Protein AF-A0A955BAX0-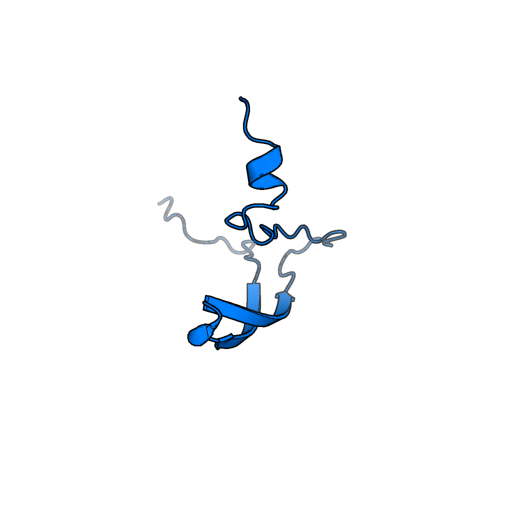F1 (afdb_monomer)

Solvent-accessible surface area (backbone atoms only — not comparable to full-atom values): 4989 Å² total; per-residue (Å²): 134,88,80,84,66,82,55,98,86,63,70,65,76,46,73,49,79,49,77,49,75,47,79,39,73,92,76,71,40,79,52,69,56,73,48,80,50,76,45,82,53,59,99,61,90,77,93,74,86,90,80,90,77,86,67,64,51,87,42,93,86,18,68,63,56,72,68,54,83,132

Secondary structure (DSSP, 8-state):
-------TT----EEEEEEEEEEETTTTEEEEEEEEEEE--SSS-----------STTSTT-HHHHTS--

Mean predicted aligned error: 8.05 Å

Foldseek 3Di:
DPPVDDDPQDDDKDKDKDKDWDQDVVVRDIDIDMDIDIDPPDPDDDPDDDDDDQPVCPDPPDVVVVPDDD

Sequence (70 aa):
MASGAPGPKYWQQQVDYKISVTLDDQRRRLTGTETVTYHNKSPHQLPYLWMQLDQNRFRTDSDDLASQPA

Structure (mmCIF, N/CA/C/O backbone):
data_AF-A0A955BAX0-F1
#
_entry.id   AF-A0A955BAX0-F1
#
loop_
_atom_site.group_PDB
_atom_site.id
_atom_site.type_symbol
_atom_site.label_atom_id
_atom_site.label_alt_id
_atom_site.label_comp_id
_atom_site.label_asym_id
_atom_site.label_entity_id
_atom_site.label_seq_id
_atom_site.pdbx_PDB_ins_code
_atom_site.Cartn_x
_atom_site.Cartn_y
_atom_site.Cartn_z
_atom_site.occupancy
_atom_site.B_iso_or_equiv
_atom_site.auth_seq_id
_atom_site.auth_comp_id
_atom_site.auth_asym_id
_atom_site.auth_atom_id
_atom_site.pdbx_PDB_model_num
ATOM 1 N N . MET A 1 1 ? -2.888 16.317 -35.619 1.00 44.59 1 MET A N 1
ATOM 2 C CA . MET A 1 1 ? -3.841 15.718 -34.662 1.00 44.59 1 MET A CA 1
ATOM 3 C C . MET A 1 1 ? -3.066 15.340 -33.411 1.00 44.59 1 MET A C 1
ATOM 5 O O . MET A 1 1 ? -2.325 14.371 -33.440 1.00 44.59 1 MET A O 1
ATOM 9 N N . ALA A 1 2 ? -3.147 16.152 -32.359 1.00 53.22 2 ALA A N 1
ATOM 10 C CA . ALA A 1 2 ? -2.602 15.817 -31.045 1.00 53.22 2 ALA A CA 1
ATOM 11 C C . ALA A 1 2 ? -3.723 15.124 -30.261 1.00 53.22 2 ALA A C 1
ATOM 13 O O . ALA A 1 2 ? -4.462 15.767 -29.527 1.00 53.22 2 ALA A O 1
ATOM 14 N N . SER A 1 3 ? -3.935 13.832 -30.514 1.00 69.88 3 SER A N 1
ATOM 15 C CA . SER A 1 3 ? -5.083 13.073 -29.989 1.00 69.88 3 SER A CA 1
ATOM 16 C C . SER A 1 3 ? -5.003 12.772 -28.487 1.00 69.88 3 SER A C 1
ATOM 18 O O . SER A 1 3 ? -5.891 12.108 -27.962 1.00 69.88 3 SER A O 1
ATOM 20 N N . GLY A 1 4 ? -3.930 13.190 -27.801 1.00 69.62 4 GLY A N 1
ATOM 21 C CA . GLY A 1 4 ? -3.659 12.819 -26.406 1.00 69.62 4 GLY A CA 1
ATOM 22 C C . GLY A 1 4 ? -3.382 11.324 -26.207 1.00 69.62 4 GLY A C 1
ATOM 23 O O . GLY A 1 4 ? -3.236 10.875 -25.074 1.00 69.62 4 GLY A O 1
ATOM 24 N N . ALA A 1 5 ? -3.312 10.551 -27.296 1.00 78.44 5 ALA A N 1
ATOM 25 C CA . ALA A 1 5 ? -3.140 9.113 -27.236 1.00 78.44 5 ALA A CA 1
ATOM 26 C C . ALA A 1 5 ? -1.697 8.742 -26.841 1.00 78.44 5 ALA A C 1
ATOM 28 O O . ALA A 1 5 ? -0.745 9.343 -27.351 1.00 78.44 5 ALA A O 1
ATOM 29 N N . PRO A 1 6 ? -1.527 7.732 -25.973 1.00 78.12 6 PRO A N 1
ATOM 30 C CA . PRO A 1 6 ? -0.244 7.114 -25.666 1.00 78.12 6 PRO A CA 1
ATOM 31 C C . PRO A 1 6 ? 0.616 6.818 -26.899 1.00 78.12 6 PRO A C 1
ATOM 33 O O . PRO A 1 6 ? 0.206 6.081 -27.793 1.00 78.12 6 PRO A O 1
ATOM 36 N N . GLY A 1 7 ? 1.831 7.367 -26.937 1.00 82.19 7 GLY A N 1
ATOM 37 C CA . GLY A 1 7 ? 2.820 7.019 -27.958 1.00 82.19 7 GLY A CA 1
ATOM 38 C C . GLY A 1 7 ? 3.487 5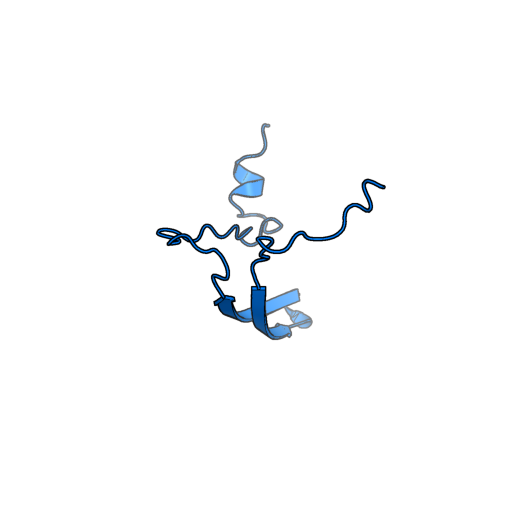.656 -27.701 1.00 82.19 7 GLY A C 1
ATOM 39 O O . GLY A 1 7 ? 3.348 5.093 -26.619 1.00 82.19 7 GLY A O 1
ATOM 40 N N . PRO A 1 8 ? 4.302 5.137 -28.634 1.00 78.31 8 PRO A N 1
ATOM 41 C CA . PRO A 1 8 ? 4.900 3.796 -28.532 1.00 78.31 8 PRO A CA 1
ATOM 42 C C . PRO A 1 8 ? 5.806 3.553 -27.312 1.00 78.31 8 PRO A C 1
ATOM 44 O O . PRO A 1 8 ? 6.057 2.410 -26.950 1.00 78.31 8 PRO A O 1
ATOM 47 N N . LYS A 1 9 ? 6.327 4.618 -26.690 1.00 83.00 9 LYS A N 1
ATOM 48 C CA . LYS A 1 9 ? 7.168 4.556 -25.477 1.00 83.00 9 LYS A CA 1
ATOM 49 C C . LYS A 1 9 ? 6.398 4.855 -24.189 1.00 83.00 9 LYS A C 1
ATOM 51 O O . LYS A 1 9 ? 7.000 5.037 -23.134 1.00 83.00 9 LYS A O 1
ATOM 56 N N . TYR A 1 10 ? 5.083 4.986 -24.285 1.00 85.75 10 TYR A N 1
ATOM 57 C CA . TYR A 1 10 ? 4.240 5.289 -23.147 1.00 85.75 10 TYR A CA 1
ATOM 58 C C . TYR A 1 10 ? 4.093 4.066 -22.241 1.00 85.75 10 TYR A C 1
ATOM 60 O O . TYR A 1 10 ? 3.851 2.956 -22.711 1.00 85.75 10 TYR A O 1
ATOM 68 N N . TRP A 1 11 ? 4.205 4.287 -20.936 1.00 88.69 11 TRP A N 1
ATOM 69 C CA . TRP A 1 11 ? 3.993 3.281 -19.903 1.00 88.69 11 TRP A CA 1
ATOM 70 C C . TRP A 1 11 ? 3.128 3.875 -18.787 1.00 88.69 11 TRP A C 1
ATOM 72 O O . TRP A 1 11 ? 3.121 5.085 -18.565 1.00 88.69 11 TRP A O 1
ATOM 82 N N . GLN A 1 12 ? 2.394 3.014 -18.087 1.00 91.00 12 GLN A N 1
ATOM 83 C CA . GLN A 1 12 ? 1.612 3.358 -16.899 1.00 91.00 12 GLN A CA 1
ATOM 84 C C . GLN A 1 12 ? 1.934 2.356 -15.806 1.00 91.00 12 GLN A C 1
ATOM 86 O O . GLN A 1 12 ? 2.060 1.167 -16.094 1.00 91.00 12 GLN A O 1
ATOM 91 N N . GLN A 1 13 ? 2.025 2.809 -14.561 1.00 92.88 13 GLN A N 1
ATOM 92 C CA . GLN A 1 13 ? 2.116 1.875 -13.443 1.00 92.88 13 GLN A CA 1
ATOM 93 C C . GLN A 1 13 ? 0.797 1.145 -13.252 1.00 92.88 13 GLN A C 1
ATOM 95 O O . GLN A 1 13 ? -0.271 1.668 -13.566 1.00 92.88 13 GLN A O 1
ATOM 100 N N . GLN A 1 14 ? 0.886 -0.065 -12.719 1.00 94.88 14 GLN A N 1
ATOM 101 C CA . GLN A 1 14 ? -0.277 -0.813 -12.273 1.00 94.88 14 GLN A CA 1
ATOM 102 C C . GLN A 1 14 ? -0.086 -1.173 -10.810 1.00 94.88 14 GLN A C 1
ATOM 104 O O . GLN A 1 14 ? 1.004 -1.566 -10.395 1.00 94.88 14 GLN A O 1
ATOM 109 N N . VAL A 1 15 ? -1.161 -1.046 -10.043 1.00 95.31 15 VAL A N 1
ATOM 110 C CA . VAL A 1 15 ? -1.184 -1.430 -8.640 1.00 95.31 15 VAL A CA 1
ATOM 111 C C . VAL A 1 15 ? -2.448 -2.233 -8.400 1.00 95.31 15 VAL A C 1
ATOM 113 O O . VAL A 1 15 ? -3.547 -1.750 -8.668 1.00 95.31 15 VAL A O 1
ATOM 116 N N . ASP A 1 16 ? -2.272 -3.458 -7.922 1.00 97.25 16 ASP A N 1
ATOM 117 C CA . ASP A 1 16 ? -3.373 -4.336 -7.557 1.00 97.25 16 ASP A CA 1
ATOM 118 C C . ASP A 1 16 ? -3.532 -4.330 -6.037 1.00 97.25 16 ASP A C 1
ATOM 120 O O . ASP A 1 16 ? -2.553 -4.426 -5.289 1.00 97.25 16 ASP A O 1
ATOM 124 N N . TYR A 1 17 ? -4.779 -4.248 -5.585 1.00 96.50 17 TYR A N 1
ATOM 125 C CA . TYR A 1 17 ? -5.123 -4.125 -4.176 1.00 96.50 17 TYR A CA 1
ATOM 126 C C . TYR A 1 17 ? -5.9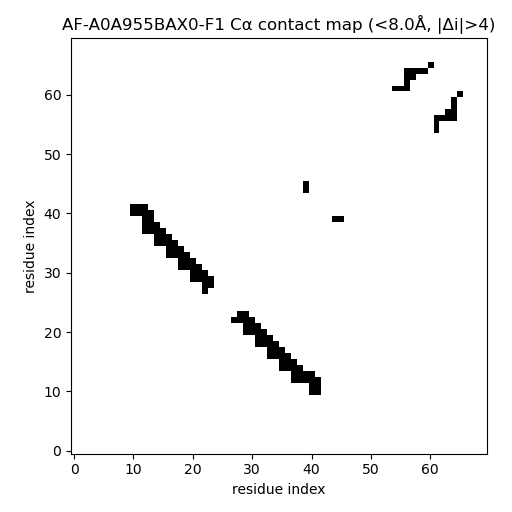99 -5.291 -3.748 1.00 96.50 17 TYR A C 1
ATOM 128 O O . TYR A 1 17 ? -7.040 -5.563 -4.350 1.00 96.50 17 TYR A O 1
ATOM 136 N N . LYS A 1 18 ? -5.605 -5.961 -2.667 1.00 98.06 18 LYS A N 1
ATOM 137 C CA . LYS A 1 18 ? -6.448 -6.935 -1.979 1.00 98.06 18 LYS A CA 1
ATOM 138 C C . LYS A 1 18 ? -6.655 -6.477 -0.549 1.00 98.06 18 LYS A C 1
ATOM 140 O O . LYS A 1 18 ? -5.751 -6.583 0.274 1.00 98.06 18 LYS A O 1
ATOM 145 N N . ILE A 1 19 ? -7.859 -5.999 -0.261 1.00 96.88 19 ILE A N 1
ATOM 146 C CA . ILE A 1 19 ? -8.222 -5.437 1.038 1.00 96.88 19 ILE A CA 1
ATOM 147 C C . ILE A 1 19 ? -9.227 -6.377 1.700 1.00 96.88 19 ILE A C 1
ATOM 149 O O . ILE A 1 19 ? -10.275 -6.681 1.135 1.00 96.88 19 ILE A O 1
ATOM 153 N N . SER A 1 20 ? -8.893 -6.870 2.889 1.00 97.69 20 SER A N 1
ATOM 154 C CA . SER A 1 20 ? -9.793 -7.662 3.732 1.00 97.69 20 SER A CA 1
ATOM 155 C C . SER A 1 20 ? -10.152 -6.838 4.956 1.00 97.69 20 SER A C 1
ATOM 157 O O . SER A 1 20 ? -9.261 -6.451 5.707 1.00 97.69 20 SER A O 1
ATOM 159 N N . VAL A 1 21 ? -11.439 -6.549 5.150 1.00 96.69 21 VAL A N 1
ATOM 160 C CA . VAL A 1 21 ? -11.914 -5.665 6.221 1.00 96.69 21 VAL A CA 1
ATOM 161 C C . VAL A 1 21 ? -13.095 -6.298 6.941 1.00 96.69 21 VAL A C 1
ATOM 163 O O . VAL A 1 21 ? -14.001 -6.838 6.312 1.00 96.69 21 VAL A O 1
ATOM 166 N N . THR A 1 22 ? -13.095 -6.169 8.261 1.00 97.25 22 THR A N 1
ATOM 167 C CA . THR A 1 22 ? -14.204 -6.507 9.149 1.00 97.25 22 THR A CA 1
ATOM 168 C C . THR A 1 22 ? -14.804 -5.225 9.712 1.00 97.25 22 THR A C 1
ATOM 170 O O . THR A 1 22 ? -14.079 -4.381 10.249 1.00 97.25 22 THR A O 1
ATOM 173 N N . LEU A 1 23 ? -16.129 -5.103 9.621 1.00 96.31 23 LEU A N 1
ATOM 174 C CA . LEU A 1 23 ? -16.915 -4.064 10.282 1.00 96.31 23 LEU A CA 1
ATOM 175 C C . LEU A 1 23 ? -17.456 -4.584 11.617 1.00 96.31 23 LEU A C 1
ATOM 177 O O . LEU A 1 23 ? -18.203 -5.557 11.655 1.00 96.31 23 LEU A O 1
ATOM 181 N N . ASP A 1 24 ? -17.101 -3.898 12.698 1.00 95.81 24 ASP A N 1
ATOM 182 C CA . ASP A 1 24 ? -17.729 -4.014 14.011 1.00 95.81 24 ASP A CA 1
ATOM 183 C C . ASP A 1 24 ? -18.620 -2.783 14.221 1.00 95.81 24 ASP A C 1
ATOM 185 O O . ASP A 1 24 ? -18.150 -1.718 14.626 1.00 95.81 24 ASP A O 1
ATOM 189 N N . ASP A 1 25 ? -19.903 -2.922 13.892 1.00 95.25 25 ASP A N 1
ATOM 190 C CA . ASP A 1 25 ? -20.901 -1.853 14.010 1.00 95.25 25 ASP A CA 1
ATOM 191 C C . ASP A 1 25 ? -21.115 -1.416 15.468 1.00 95.25 25 ASP A C 1
ATOM 193 O O . ASP A 1 25 ? -21.126 -0.226 15.777 1.00 95.25 25 ASP A O 1
ATOM 197 N N . GLN A 1 26 ? -21.152 -2.374 16.399 1.00 95.94 26 GLN A N 1
ATOM 198 C CA . GLN A 1 26 ? -21.368 -2.103 17.823 1.00 95.94 26 GLN A CA 1
ATOM 199 C C . GLN A 1 26 ? -20.270 -1.204 18.402 1.00 95.94 26 GLN A C 1
ATOM 201 O O . GLN A 1 26 ? -20.538 -0.303 19.197 1.00 95.94 26 GLN A O 1
ATOM 206 N N . ARG A 1 27 ? -19.019 -1.425 17.981 1.00 92.62 27 ARG A N 1
ATOM 207 C CA . ARG A 1 27 ? -17.872 -0.597 18.383 1.00 92.62 27 ARG A CA 1
ATOM 208 C C . ARG A 1 27 ? -17.564 0.531 17.402 1.00 92.62 27 ARG A C 1
ATOM 210 O O . ARG A 1 27 ? -16.628 1.288 17.655 1.00 92.62 27 ARG A O 1
ATOM 217 N N . ARG A 1 28 ? -18.326 0.653 16.308 1.00 90.12 28 ARG A N 1
ATOM 218 C CA . ARG A 1 28 ? -18.099 1.597 15.201 1.00 90.12 28 ARG A CA 1
ATOM 219 C C . ARG A 1 28 ? -16.651 1.555 14.706 1.00 90.12 28 ARG A C 1
ATOM 221 O O . ARG A 1 28 ? -15.981 2.582 14.610 1.00 90.12 28 ARG A O 1
ATOM 228 N N . ARG A 1 29 ? -16.139 0.348 14.452 1.00 88.62 29 ARG A N 1
ATOM 229 C CA . ARG A 1 29 ? -14.730 0.109 14.120 1.00 88.62 29 ARG A CA 1
ATOM 230 C C . ARG A 1 29 ? -14.590 -0.742 12.864 1.00 88.62 29 ARG A C 1
ATOM 232 O O . ARG A 1 29 ? -15.203 -1.797 12.750 1.00 88.62 29 ARG A O 1
ATOM 239 N N . LEU A 1 30 ? -13.697 -0.325 11.971 1.00 91.38 30 LEU A N 1
ATOM 240 C CA . LEU A 1 30 ? -13.180 -1.158 10.886 1.00 91.38 30 LEU A CA 1
ATOM 241 C C . LEU A 1 30 ? -11.809 -1.700 11.292 1.00 91.38 30 LEU A C 1
ATOM 243 O O . LEU A 1 30 ? -10.986 -0.976 11.851 1.00 91.38 30 LEU A O 1
ATOM 247 N N . THR A 1 31 ? -11.562 -2.981 11.043 1.00 93.00 31 THR A N 1
ATOM 248 C CA . THR A 1 31 ? -10.233 -3.591 11.197 1.00 93.00 31 THR A CA 1
ATOM 249 C C . THR A 1 31 ? -9.951 -4.428 9.968 1.00 93.00 31 THR A C 1
ATOM 251 O O . THR A 1 31 ? -10.828 -5.157 9.517 1.00 93.00 31 THR A O 1
ATOM 254 N N . GLY A 1 32 ? -8.750 -4.331 9.411 1.00 92.88 32 GLY A N 1
ATOM 255 C CA . GLY A 1 32 ? -8.445 -5.022 8.171 1.00 92.88 32 GLY A CA 1
ATOM 256 C C . GLY A 1 32 ? -6.963 -5.190 7.910 1.00 92.8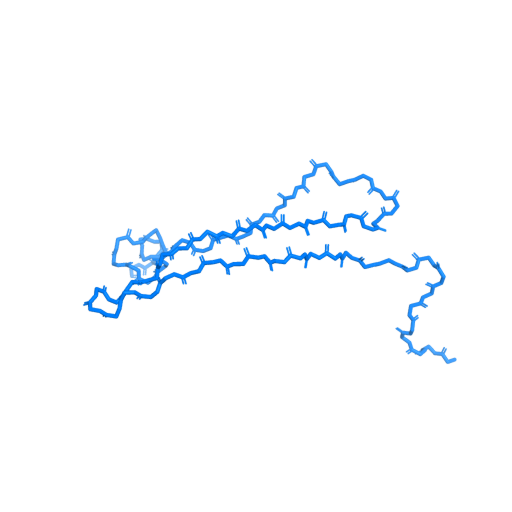8 32 GLY A C 1
ATOM 257 O O . GLY A 1 32 ? -6.110 -4.722 8.661 1.00 92.88 32 GLY A O 1
ATOM 258 N N . THR A 1 33 ? -6.681 -5.891 6.825 1.00 95.62 33 THR A N 1
ATOM 259 C CA . THR A 1 33 ? -5.345 -6.101 6.282 1.00 95.62 33 THR A CA 1
ATOM 260 C C . THR A 1 33 ? -5.410 -5.897 4.779 1.00 95.62 33 THR A C 1
ATOM 262 O O . THR A 1 33 ? -6.367 -6.311 4.122 1.00 95.62 33 THR A O 1
ATOM 265 N N . GLU A 1 34 ? -4.383 -5.258 4.240 1.00 95.19 34 GLU A N 1
ATOM 266 C CA . GLU A 1 34 ? -4.259 -4.959 2.824 1.00 95.19 34 GLU A CA 1
ATOM 267 C C . GLU A 1 34 ? -2.970 -5.568 2.277 1.00 95.19 34 GLU A C 1
ATOM 269 O O . GLU A 1 34 ? -1.924 -5.547 2.922 1.00 95.19 34 GLU A O 1
ATOM 274 N N . THR A 1 35 ? -3.053 -6.138 1.079 1.00 97.19 35 THR A N 1
ATOM 275 C CA . THR A 1 35 ? -1.895 -6.519 0.272 1.00 97.19 35 THR A CA 1
ATOM 276 C C . THR A 1 35 ? -1.889 -5.665 -0.985 1.00 97.19 35 THR A C 1
ATOM 278 O O . THR A 1 35 ? -2.846 -5.698 -1.760 1.00 97.19 35 THR A O 1
ATOM 281 N N . VAL A 1 36 ? -0.794 -4.935 -1.186 1.00 95.88 36 VAL A N 1
ATOM 282 C CA . VAL A 1 36 ? -0.556 -4.098 -2.365 1.00 95.88 36 VAL A CA 1
ATOM 283 C C . VAL A 1 36 ? 0.478 -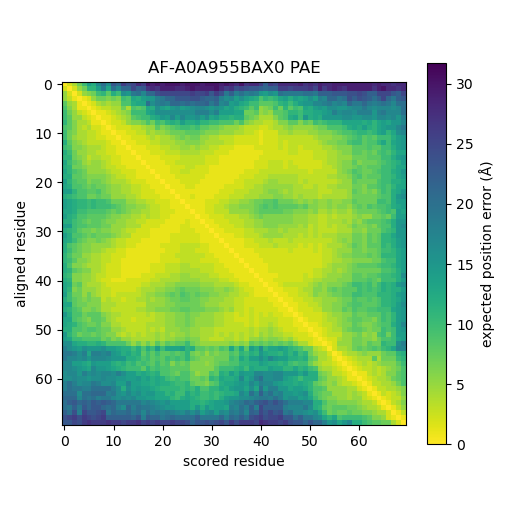4.788 -3.247 1.00 95.88 36 VAL A C 1
ATOM 285 O O . VAL A 1 36 ? 1.586 -5.071 -2.796 1.00 95.88 36 VAL A O 1
ATOM 288 N N . THR A 1 37 ? 0.133 -5.070 -4.503 1.00 96.56 37 THR A N 1
ATOM 289 C CA . THR A 1 37 ? 1.081 -5.576 -5.508 1.00 96.56 37 THR A CA 1
ATOM 290 C C . THR A 1 37 ? 1.354 -4.485 -6.530 1.00 96.56 37 THR A C 1
ATOM 292 O O . THR A 1 37 ? 0.494 -4.142 -7.338 1.00 96.56 37 THR A O 1
ATOM 295 N N . TYR A 1 38 ? 2.559 -3.919 -6.474 1.00 95.00 38 TYR A N 1
ATOM 296 C CA . TYR A 1 38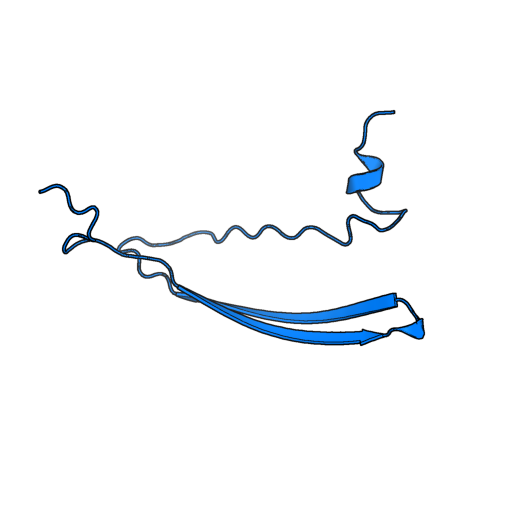 ? 2.994 -2.863 -7.379 1.00 95.00 38 TYR A CA 1
ATOM 297 C C . TYR A 1 38 ? 3.751 -3.447 -8.572 1.00 95.00 38 TYR A C 1
ATOM 299 O O . TYR A 1 38 ? 4.762 -4.129 -8.406 1.00 95.00 38 TYR A O 1
ATOM 307 N N . HIS A 1 39 ? 3.302 -3.125 -9.781 1.00 95.00 39 HIS A N 1
ATOM 308 C CA . HIS A 1 39 ? 3.950 -3.532 -11.023 1.00 95.00 39 HIS A CA 1
ATOM 309 C C . HIS A 1 39 ? 4.679 -2.341 -11.625 1.00 95.00 39 HIS A C 1
ATOM 311 O O . HIS A 1 39 ? 4.048 -1.466 -12.223 1.00 95.00 39 HIS A O 1
ATOM 317 N N . ASN A 1 40 ? 6.010 -2.324 -11.499 1.00 94.06 40 ASN A N 1
ATOM 318 C CA . ASN A 1 40 ? 6.826 -1.304 -12.143 1.00 94.06 40 ASN A CA 1
ATOM 319 C C . ASN A 1 40 ? 6.906 -1.558 -13.657 1.00 94.06 40 ASN A C 1
ATOM 321 O O . ASN A 1 40 ? 7.720 -2.360 -14.109 1.00 94.06 40 ASN A O 1
ATOM 325 N N . LYS A 1 41 ? 6.076 -0.865 -14.441 1.00 93.62 41 LYS A N 1
ATOM 326 C CA . LYS A 1 41 ? 6.115 -0.909 -15.915 1.00 93.62 41 LYS A CA 1
ATOM 327 C C . LYS A 1 41 ? 7.035 0.156 -16.520 1.00 93.62 41 LYS A C 1
ATOM 329 O O . LYS A 1 41 ? 7.125 0.263 -17.741 1.00 93.62 41 LYS A O 1
ATOM 334 N N . SER A 1 42 ? 7.700 0.953 -15.681 1.00 91.50 42 SER A N 1
ATOM 335 C CA . SER A 1 42 ? 8.709 1.911 -16.130 1.00 91.50 42 SER A CA 1
ATOM 336 C C . SER A 1 42 ? 9.934 1.184 -16.690 1.00 91.50 42 SER A C 1
ATOM 338 O O . SER A 1 42 ? 10.348 0.166 -16.131 1.00 91.50 42 SER A O 1
ATOM 340 N N . PRO A 1 43 ? 10.594 1.730 -17.726 1.00 91.31 43 PRO A N 1
ATOM 341 C CA . PRO A 1 43 ? 11.906 1.253 -18.160 1.00 91.31 43 PRO A CA 1
ATOM 342 C C . PRO A 1 43 ? 13.026 1.566 -17.148 1.00 91.31 43 PRO A C 1
ATOM 344 O O . PRO A 1 43 ? 14.170 1.167 -17.357 1.00 91.31 43 PRO A O 1
ATOM 347 N N . HIS A 1 44 ? 12.723 2.293 -16.069 1.00 91.25 44 HIS A N 1
ATOM 348 C CA . HIS A 1 44 ? 13.674 2.669 -15.029 1.00 91.25 44 HIS A CA 1
ATOM 349 C C . HIS A 1 44 ? 13.420 1.908 -13.728 1.00 91.25 44 HIS A C 1
ATOM 351 O O . HIS A 1 44 ? 12.281 1.597 -13.370 1.00 91.25 44 HIS A O 1
ATOM 357 N N . GLN A 1 45 ? 14.500 1.647 -12.991 1.00 92.94 45 GLN A N 1
ATOM 358 C CA . GLN A 1 45 ? 14.410 1.065 -11.657 1.00 92.94 45 GLN A CA 1
ATOM 359 C C . GLN A 1 45 ? 13.711 2.031 -10.697 1.00 92.94 45 GLN A C 1
ATOM 361 O O . GLN A 1 45 ? 13.953 3.238 -10.729 1.00 92.94 45 GLN A O 1
ATOM 366 N N . LEU A 1 46 ? 12.859 1.478 -9.835 1.00 91.06 46 LEU A N 1
ATOM 367 C CA . L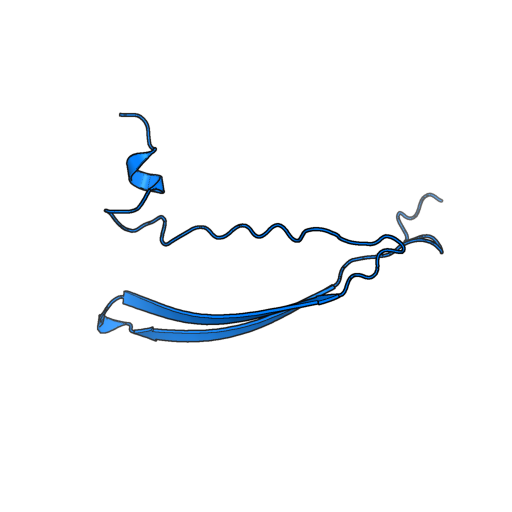EU A 1 46 ? 12.179 2.207 -8.773 1.00 91.06 46 LEU A CA 1
ATOM 368 C C . LEU A 1 46 ? 12.850 1.857 -7.434 1.00 91.06 46 LEU A C 1
ATOM 370 O O . LEU A 1 46 ? 12.568 0.792 -6.888 1.00 91.06 46 LEU A O 1
ATOM 374 N N . PRO A 1 47 ? 13.754 2.703 -6.913 1.00 93.62 47 PRO A N 1
ATOM 375 C CA . PRO A 1 47 ? 14.505 2.390 -5.696 1.00 93.62 47 PRO A CA 1
ATOM 376 C C . PRO A 1 47 ? 13.678 2.545 -4.413 1.00 93.62 47 PRO A C 1
ATOM 378 O O . PRO A 1 47 ? 14.021 1.951 -3.395 1.00 93.62 47 PRO A O 1
ATOM 381 N N . TYR A 1 48 ? 12.596 3.329 -4.454 1.00 92.69 48 TYR A N 1
ATOM 382 C CA . TYR A 1 48 ? 11.735 3.598 -3.304 1.00 92.69 48 TYR A CA 1
ATOM 383 C C . TYR A 1 48 ? 10.268 3.625 -3.719 1.00 92.69 48 TYR A C 1
ATOM 385 O O . TYR A 1 48 ? 9.926 4.175 -4.767 1.00 92.69 48 TYR A O 1
ATOM 393 N N . LEU A 1 49 ? 9.404 3.094 -2.855 1.00 89.88 49 LEU A N 1
ATOM 394 C CA . LEU A 1 49 ? 7.959 3.257 -2.945 1.00 89.88 49 LEU A CA 1
ATOM 395 C C . LEU A 1 49 ? 7.502 4.137 -1.780 1.00 89.88 49 LEU A C 1
ATOM 397 O O . LEU A 1 49 ? 7.711 3.790 -0.620 1.00 89.88 49 LEU A O 1
ATOM 401 N N . TRP A 1 50 ? 6.885 5.272 -2.094 1.00 90.19 50 TRP A N 1
ATOM 402 C CA . TRP A 1 50 ? 6.259 6.140 -1.102 1.00 90.19 50 TRP A CA 1
ATOM 403 C C . TRP A 1 50 ? 4.785 5.774 -0.972 1.00 90.19 50 TRP A C 1
ATOM 405 O O . TRP A 1 50 ? 4.088 5.646 -1.978 1.00 90.19 50 TRP A O 1
ATOM 415 N N . MET A 1 51 ? 4.312 5.612 0.261 1.00 88.31 51 MET A N 1
ATOM 416 C CA . MET A 1 51 ? 2.909 5.339 0.564 1.00 88.31 51 MET A CA 1
ATOM 417 C C . MET A 1 51 ? 2.402 6.377 1.556 1.00 88.31 51 MET A C 1
ATOM 419 O O . MET A 1 51 ? 3.047 6.624 2.575 1.00 88.31 51 MET A O 1
ATOM 423 N N . GLN A 1 52 ? 1.247 6.967 1.259 1.00 86.50 52 GLN A N 1
ATOM 424 C CA . GLN A 1 52 ? 0.540 7.828 2.196 1.00 86.50 52 GLN A CA 1
ATOM 425 C C . GLN A 1 52 ? -0.493 6.992 2.950 1.00 86.50 52 GLN A C 1
ATOM 427 O O . GLN A 1 52 ? -1.341 6.348 2.335 1.00 86.50 52 GLN A O 1
ATOM 432 N N . LEU A 1 53 ? -0.418 7.017 4.279 1.00 85.44 53 LEU A N 1
ATOM 433 C CA . LEU A 1 53 ? -1.385 6.378 5.159 1.00 85.44 53 LEU A CA 1
ATOM 434 C C . LEU A 1 53 ? -1.852 7.391 6.197 1.00 85.44 53 LEU A C 1
ATOM 436 O O . LEU A 1 53 ? -1.100 7.765 7.096 1.00 85.44 53 LEU A O 1
ATOM 440 N N . ASP A 1 54 ? -3.111 7.798 6.093 1.00 79.38 54 ASP A N 1
ATOM 441 C CA . ASP A 1 54 ? -3.705 8.716 7.055 1.00 79.38 54 ASP A CA 1
ATOM 442 C C . ASP A 1 54 ? -4.237 7.910 8.249 1.00 79.38 54 ASP A C 1
ATOM 444 O O . ASP A 1 54 ? -5.303 7.287 8.193 1.00 79.38 54 ASP A O 1
ATOM 448 N N . GLN A 1 55 ? -3.471 7.887 9.338 1.00 69.44 55 GLN A N 1
ATOM 449 C CA . GLN A 1 55 ? -3.801 7.119 10.536 1.00 69.44 55 GLN A CA 1
ATOM 450 C C . GLN A 1 55 ? -5.010 7.711 11.254 1.00 69.44 55 GLN A C 1
ATOM 452 O O . GLN A 1 55 ? -4.914 8.815 11.771 1.00 69.44 55 GLN A O 1
ATOM 457 N N . ASN A 1 56 ? -6.123 6.963 11.315 1.00 76.12 56 ASN A N 1
ATOM 458 C CA . ASN A 1 56 ? -7.290 7.196 12.184 1.00 76.12 56 ASN A CA 1
ATOM 459 C C . ASN A 1 56 ? -7.564 8.674 12.530 1.00 76.12 56 ASN A C 1
ATOM 461 O O . ASN A 1 56 ? -7.797 9.012 13.691 1.00 76.12 56 ASN A O 1
ATOM 465 N N . ARG A 1 57 ? -7.533 9.550 11.519 1.00 73.44 57 ARG A N 1
ATOM 466 C CA . ARG A 1 57 ? -7.406 11.004 11.712 1.00 73.44 57 ARG A CA 1
ATOM 467 C C . ARG A 1 57 ? -8.546 11.624 12.524 1.00 73.44 57 ARG A C 1
ATOM 469 O O . ARG 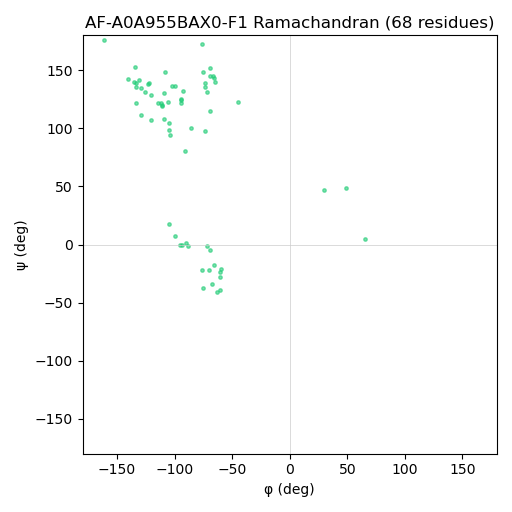A 1 57 ? -8.372 12.635 13.183 1.00 73.44 57 ARG A O 1
ATOM 476 N N . PHE A 1 58 ? -9.697 10.955 12.537 1.00 74.19 58 PHE A N 1
ATOM 477 C CA . PHE A 1 58 ? -10.898 11.372 13.259 1.00 74.19 58 PHE A CA 1
ATOM 478 C C . PHE A 1 58 ? -10.971 10.880 14.710 1.00 74.19 58 PHE A C 1
ATOM 480 O O . PHE A 1 58 ? -11.956 11.155 15.395 1.00 74.19 58 PHE A O 1
ATOM 487 N N . ARG A 1 59 ? -9.983 10.116 15.193 1.00 77.62 59 ARG A N 1
ATOM 488 C CA . ARG A 1 59 ? -9.906 9.809 16.622 1.00 77.62 59 ARG A CA 1
ATOM 489 C C . ARG A 1 59 ? -9.538 11.070 17.394 1.00 77.62 59 ARG A C 1
ATOM 491 O O . ARG A 1 59 ? -8.738 11.875 16.938 1.00 77.62 59 ARG A O 1
ATOM 498 N N . THR A 1 60 ? -10.091 11.209 18.592 1.00 77.31 60 THR A N 1
ATOM 499 C CA . THR A 1 60 ? -9.838 12.363 19.468 1.00 77.31 60 THR A CA 1
ATOM 500 C C . THR A 1 60 ? -8.395 12.446 19.972 1.00 77.31 60 THR A C 1
ATOM 502 O O . THR A 1 60 ? -7.984 13.491 20.453 1.00 77.31 60 THR A O 1
ATOM 505 N N . ASP A 1 61 ? -7.643 11.348 19.890 1.00 79.44 61 ASP A N 1
ATOM 506 C CA . ASP A 1 61 ? -6.223 11.236 20.232 1.00 79.44 61 ASP A CA 1
ATOM 507 C C . ASP A 1 61 ? -5.322 11.159 18.983 1.00 79.44 61 ASP A C 1
ATOM 509 O O . ASP A 1 61 ? -4.193 10.686 19.080 1.00 79.44 61 ASP A O 1
ATOM 513 N N . SER A 1 62 ? -5.815 11.558 17.803 1.00 78.00 62 SER A N 1
ATOM 514 C CA . SER A 1 62 ? -5.020 11.534 16.573 1.00 78.00 62 SER A CA 1
ATOM 515 C C . SER A 1 62 ? -3.995 12.674 16.529 1.00 78.00 62 SER A C 1
ATOM 517 O O . SER A 1 62 ? -4.254 13.790 16.989 1.00 78.00 62 SER A O 1
ATOM 519 N N . ASP A 1 63 ? -2.854 12.417 15.886 1.00 72.88 63 ASP A N 1
ATOM 520 C CA . ASP A 1 63 ? -1.844 13.448 15.610 1.00 72.88 63 ASP A CA 1
ATOM 521 C C . ASP A 1 63 ? -2.409 14.585 14.739 1.00 72.88 63 ASP A C 1
ATOM 523 O O . ASP A 1 63 ? -1.981 15.730 14.857 1.00 72.88 63 ASP A O 1
ATOM 527 N N . ASP A 1 64 ? -3.406 14.287 13.899 1.00 74.69 64 ASP A N 1
ATOM 528 C CA . ASP A 1 64 ? -4.110 15.246 13.034 1.00 74.69 64 ASP A C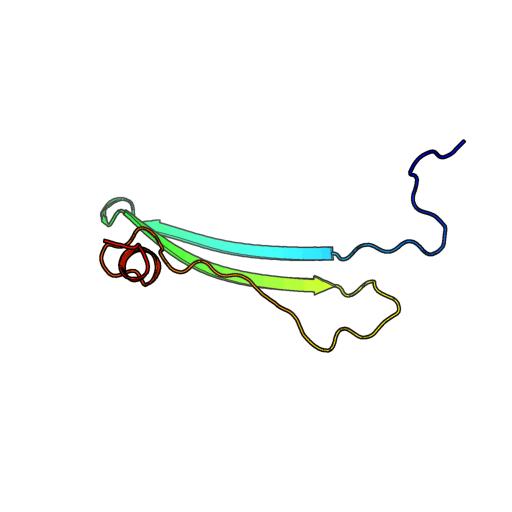A 1
ATOM 529 C C . ASP A 1 64 ? -4.949 16.254 13.842 1.00 74.69 64 ASP A C 1
ATOM 531 O O . ASP A 1 64 ? -5.043 17.428 13.487 1.00 74.69 64 ASP A O 1
ATOM 535 N N . LEU A 1 65 ? -5.524 15.834 14.975 1.00 68.00 65 LEU A N 1
ATOM 536 C CA . LEU A 1 65 ? -6.186 16.748 15.908 1.00 68.00 65 LEU A CA 1
ATOM 537 C C . LEU A 1 65 ? -5.161 17.551 16.724 1.00 68.00 65 LEU A C 1
ATOM 539 O O . LEU A 1 65 ? -5.367 18.734 16.978 1.00 68.00 65 LEU A O 1
ATOM 543 N N . ALA A 1 66 ? -4.042 16.928 17.102 1.00 67.44 66 ALA A N 1
ATOM 544 C CA . ALA A 1 66 ? -2.980 17.571 17.878 1.00 67.44 66 ALA A CA 1
ATOM 545 C C . ALA A 1 66 ? -2.182 18.627 17.087 1.00 67.44 66 ALA A C 1
ATOM 547 O O . ALA A 1 66 ? -1.546 19.493 17.686 1.00 67.44 66 ALA A O 1
ATOM 548 N N . SER A 1 67 ? -2.199 18.554 15.755 1.00 72.38 67 SER A N 1
ATOM 549 C CA . SER A 1 67 ? -1.479 19.468 14.859 1.00 72.38 67 SER A CA 1
ATOM 550 C C . SER A 1 67 ? -2.333 20.632 14.337 1.00 72.38 67 SER A C 1
ATOM 552 O O . SER A 1 67 ? -1.811 21.500 13.633 1.00 72.38 67 SER A O 1
ATOM 554 N N . GLN A 1 68 ? -3.614 20.708 14.717 1.00 70.50 68 GLN A N 1
ATOM 555 C CA . GLN A 1 68 ? -4.456 21.868 14.426 1.00 70.50 68 GLN A CA 1
ATOM 556 C C . GLN A 1 68 ? -4.046 23.070 15.296 1.00 70.50 68 GLN A C 1
ATOM 558 O O . GLN A 1 68 ? -3.878 22.919 16.508 1.00 70.50 68 GLN A O 1
ATOM 563 N N . PRO A 1 69 ? -3.866 24.267 14.706 1.00 63.56 69 PRO A N 1
ATOM 564 C CA . PRO A 1 69 ? -3.587 25.471 15.478 1.00 63.56 69 PRO A CA 1
ATOM 565 C C . PRO A 1 69 ? -4.795 25.838 16.355 1.00 63.56 69 PRO A C 1
ATOM 567 O O . PRO A 1 69 ? -5.940 25.640 15.945 1.00 63.56 69 PRO A O 1
ATOM 570 N N . ALA A 1 70 ? -4.505 26.346 17.557 1.00 63.44 70 ALA A N 1
ATOM 571 C CA . ALA A 1 70 ? -5.492 26.782 18.548 1.00 63.44 70 ALA A CA 1
ATOM 572 C C . ALA A 1 70 ? -6.351 27.965 18.074 1.00 63.44 70 ALA A C 1
ATOM 574 O O . ALA A 1 70 ? -5.821 28.821 17.326 1.00 63.44 70 ALA A O 1
#

Radius of gyration: 19.47 Å; Cα contacts (8 Å, |Δi|>4): 60; chains: 1; bounding box: 36×34×55 Å

Nearest PDB structures (foldseek):
  5tgm-assembly1_C1  TM=4.112E-01  e=3.284E+00  Saccharomyces cerevisiae
  6zmw-assembly1_B  TM=3.875E-01  e=3.510E+00  Homo sapiens
  7zag-assembly1_R  TM=4.279E-01  e=4.580E+00  Pyrococcus abyssi GE5
  8scb-assembly1_LL  TM=4.099E-01  e=4.580E+00  Oryctolagus cuniculus
  8rj8-assembly1_C  TM=3.465E-01  e=4.009E+00  Bacillus cereus

pLDDT: mean 85.41, std 11.75, range [44.59, 98.06]